Protein AF-A0A2M7BP10-F1 (afdb_monomer_lite)

Structure (mmCIF, N/CA/C/O backbone):
data_AF-A0A2M7BP10-F1
#
_entry.id   AF-A0A2M7BP10-F1
#
loop_
_atom_site.group_PDB
_atom_site.id
_atom_site.type_symbol
_atom_site.label_atom_id
_atom_site.label_alt_id
_atom_site.label_comp_id
_atom_site.label_asym_id
_atom_site.label_entity_id
_atom_site.label_seq_id
_atom_site.pdbx_PDB_ins_code
_atom_site.Cartn_x
_atom_site.Cartn_y
_atom_site.Cartn_z
_atom_site.occupancy
_atom_site.B_iso_or_equiv
_atom_site.auth_seq_id
_atom_site.auth_comp_id
_atom_site.auth_asym_id
_atom_site.auth_atom_id
_atom_site.pdbx_PDB_model_num
ATOM 1 N N . MET A 1 1 ? 25.101 -3.532 -22.277 1.00 73.19 1 MET A N 1
ATOM 2 C CA . MET A 1 1 ? 25.068 -3.702 -20.802 1.00 73.19 1 MET A CA 1
ATOM 3 C C . MET A 1 1 ? 26.371 -4.354 -20.347 1.00 73.19 1 MET A C 1
ATOM 5 O O . MET A 1 1 ? 27.002 -5.024 -21.158 1.00 73.19 1 MET A O 1
ATOM 9 N N . ARG A 1 2 ? 26.838 -4.124 -19.109 1.00 67.94 2 ARG A N 1
ATOM 10 C CA . ARG A 1 2 ? 28.085 -4.749 -18.617 1.00 67.94 2 ARG A CA 1
ATOM 11 C C . ARG A 1 2 ? 27.878 -6.265 -18.494 1.00 67.94 2 ARG A C 1
ATOM 13 O O . ARG A 1 2 ? 26.764 -6.702 -18.213 1.00 67.94 2 ARG A O 1
ATOM 20 N N . LYS A 1 3 ? 28.927 -7.069 -18.714 1.00 70.00 3 LYS A N 1
ATOM 21 C CA . LYS A 1 3 ? 28.857 -8.517 -18.447 1.00 70.00 3 LYS A CA 1
ATOM 22 C C . LYS A 1 3 ? 28.449 -8.729 -16.985 1.00 70.00 3 LYS A C 1
ATOM 24 O O . LYS A 1 3 ? 28.942 -8.009 -16.117 1.00 70.00 3 LYS A O 1
ATOM 29 N N . GLY A 1 4 ? 27.545 -9.682 -16.740 1.00 66.44 4 GLY A N 1
ATOM 30 C CA . GLY A 1 4 ? 27.116 -10.029 -15.386 1.00 66.44 4 GLY A CA 1
ATOM 31 C C . GLY A 1 4 ? 28.333 -10.360 -14.524 1.00 66.44 4 GLY A C 1
ATOM 32 O O . GLY A 1 4 ? 29.169 -11.162 -14.929 1.00 66.44 4 GLY A O 1
ATOM 33 N N . ALA A 1 5 ? 28.453 -9.710 -13.367 1.00 69.06 5 ALA A N 1
ATOM 34 C CA . ALA A 1 5 ? 29.584 -9.874 -12.451 1.00 69.06 5 ALA A CA 1
ATOM 35 C C . ALA A 1 5 ? 29.481 -11.143 -11.573 1.00 69.06 5 ALA A C 1
ATOM 37 O O . ALA A 1 5 ? 30.286 -11.330 -10.665 1.00 69.06 5 ALA A O 1
ATOM 38 N N . GLY A 1 6 ? 28.485 -12.001 -11.824 1.00 75.44 6 GLY A N 1
ATOM 39 C CA . GLY A 1 6 ? 28.224 -13.227 -11.069 1.00 75.44 6 GLY A CA 1
ATOM 40 C C . GLY A 1 6 ? 28.886 -14.473 -11.667 1.00 75.44 6 GLY A C 1
ATOM 41 O O . GLY A 1 6 ? 29.193 -14.533 -12.859 1.00 75.44 6 GLY A O 1
ATOM 42 N N . LYS A 1 7 ? 29.078 -15.498 -10.827 1.00 79.62 7 LYS A N 1
ATOM 43 C CA . LYS A 1 7 ? 29.496 -16.838 -11.259 1.00 79.62 7 LYS A CA 1
ATOM 44 C C . LYS A 1 7 ? 28.386 -17.450 -12.118 1.00 79.62 7 LYS A C 1
ATOM 46 O O . LYS A 1 7 ? 27.251 -17.520 -11.661 1.00 79.62 7 LYS A O 1
ATOM 51 N N . LYS A 1 8 ? 28.721 -17.923 -13.325 1.00 78.38 8 LYS A N 1
ATOM 52 C CA . LYS A 1 8 ? 27.780 -18.671 -14.169 1.00 78.38 8 LYS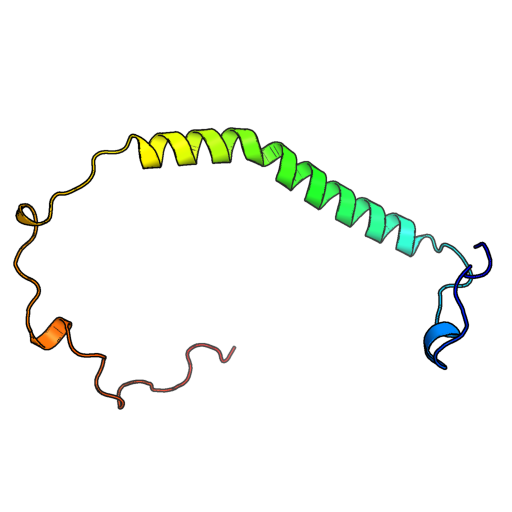 A CA 1
ATOM 53 C C . LYS A 1 8 ? 27.406 -19.965 -13.445 1.00 78.38 8 LYS A C 1
ATOM 55 O O . LYS A 1 8 ? 28.258 -20.828 -13.234 1.00 78.38 8 LYS A O 1
ATOM 60 N N . SER A 1 9 ? 26.162 -20.041 -13.002 1.00 81.69 9 SER A N 1
ATOM 61 C CA . SER A 1 9 ? 25.623 -21.085 -12.134 1.00 81.69 9 SER A CA 1
ATOM 62 C C . SER A 1 9 ? 24.569 -21.938 -12.839 1.00 81.69 9 SER A C 1
ATOM 64 O O . SER A 1 9 ? 24.335 -23.071 -12.426 1.00 81.69 9 SER A O 1
ATOM 66 N N . SER A 1 10 ? 23.974 -21.426 -13.924 1.00 85.44 10 SER A N 1
ATOM 67 C CA . SER A 1 10 ? 22.892 -22.086 -14.656 1.00 85.44 10 SER A CA 1
ATOM 68 C C . SER A 1 10 ? 22.837 -21.648 -16.131 1.00 85.44 10 SER A C 1
ATOM 70 O O . SER A 1 10 ? 23.236 -20.525 -16.445 1.00 85.44 10 SER A O 1
ATOM 72 N N . PRO A 1 11 ? 22.297 -22.477 -17.053 1.00 83.94 11 PRO A N 1
ATOM 73 C CA . PRO A 1 11 ? 21.949 -22.058 -18.418 1.00 83.94 11 PRO A CA 1
ATOM 74 C C . PRO A 1 11 ? 21.016 -20.839 -18.487 1.00 83.94 11 PRO A C 1
ATOM 76 O O . PRO A 1 11 ? 21.016 -20.124 -19.485 1.00 83.94 11 PRO A O 1
ATOM 79 N N . LEU A 1 12 ? 20.254 -20.559 -17.423 1.00 82.94 12 LEU A N 1
ATOM 80 C CA . LEU A 1 12 ? 19.417 -19.357 -17.337 1.00 82.94 12 LEU A CA 1
ATOM 81 C C . LEU A 1 12 ? 20.235 -18.057 -17.340 1.00 82.94 12 LEU A C 1
ATOM 83 O O . LEU A 1 12 ? 19.736 -17.033 -17.796 1.00 82.94 12 LEU A O 1
ATOM 87 N N . ASP A 1 13 ? 21.504 -18.091 -16.918 1.00 80.38 13 ASP A N 1
ATOM 88 C CA . ASP A 1 13 ? 22.378 -16.908 -16.898 1.00 80.38 13 ASP A CA 1
ATOM 89 C C . ASP A 1 13 ? 22.708 -16.381 -18.309 1.00 80.38 13 ASP A C 1
ATOM 91 O O . ASP A 1 13 ? 23.157 -15.235 -18.463 1.00 80.38 13 ASP A O 1
ATOM 95 N N . ASP A 1 14 ? 22.509 -17.222 -19.333 1.00 81.38 14 ASP A N 1
ATOM 96 C CA . ASP A 1 14 ? 22.651 -16.861 -20.745 1.00 81.38 14 ASP A CA 1
ATOM 97 C C . ASP A 1 14 ? 21.396 -16.156 -21.287 1.00 81.38 14 ASP A C 1
ATOM 99 O O . ASP A 1 14 ? 21.483 -15.415 -22.266 1.00 81.38 14 ASP A O 1
ATOM 103 N N . ILE A 1 15 ? 20.244 -16.314 -20.627 1.00 84.75 15 ILE A N 1
ATOM 104 C CA . ILE A 1 15 ? 18.972 -15.692 -21.011 1.00 84.75 15 ILE A CA 1
ATOM 105 C C . ILE A 1 15 ? 18.853 -14.338 -20.309 1.00 84.75 15 ILE A C 1
ATOM 107 O O . ILE A 1 15 ? 18.080 -14.146 -19.372 1.00 84.75 15 ILE A O 1
ATOM 111 N N . ARG A 1 16 ? 19.656 -13.373 -20.757 1.00 80.19 16 ARG A N 1
ATOM 112 C CA . ARG A 1 16 ? 19.615 -11.996 -20.255 1.00 80.19 16 ARG A CA 1
ATOM 113 C C . ARG A 1 16 ? 19.498 -10.987 -21.392 1.00 80.19 16 ARG A C 1
ATOM 115 O O . ARG A 1 16 ? 20.002 -11.240 -22.486 1.00 80.19 16 ARG A O 1
ATOM 122 N N . PRO A 1 17 ? 18.907 -9.810 -21.144 1.00 84.81 17 PRO A N 1
ATOM 123 C CA . PRO A 1 17 ? 18.887 -8.752 -22.141 1.00 84.81 17 PRO A CA 1
ATOM 124 C C . PRO A 1 17 ? 20.311 -8.290 -22.474 1.00 84.81 17 PRO A C 1
ATOM 126 O O . PRO A 1 17 ? 21.093 -7.940 -21.590 1.00 84.81 17 PRO A O 1
ATOM 129 N N . GLU A 1 18 ? 20.661 -8.269 -23.759 1.00 87.00 18 GLU A N 1
ATOM 130 C CA . GLU A 1 18 ? 21.986 -7.815 -24.212 1.00 87.00 18 GLU A CA 1
ATOM 131 C C . GLU A 1 18 ? 22.082 -6.282 -24.294 1.00 87.00 18 GLU A C 1
ATOM 133 O O . GLU A 1 18 ? 23.151 -5.677 -24.122 1.00 87.00 18 GLU A O 1
ATOM 138 N N . ARG A 1 19 ? 20.933 -5.641 -24.526 1.00 89.62 19 ARG A N 1
ATOM 139 C CA . ARG A 1 19 ? 20.783 -4.196 -24.669 1.00 89.62 19 ARG A CA 1
ATOM 140 C C . ARG A 1 19 ? 19.594 -3.692 -23.870 1.00 89.62 19 ARG A C 1
ATOM 142 O O . ARG A 1 19 ? 18.602 -4.395 -23.698 1.00 89.62 19 ARG A O 1
ATOM 149 N N . TRP A 1 20 ? 19.691 -2.434 -23.463 1.00 92.44 20 TRP A N 1
ATOM 150 C CA . TRP A 1 20 ? 18.547 -1.697 -22.962 1.00 92.44 20 TRP A CA 1
ATOM 151 C C . TRP A 1 20 ? 17.664 -1.324 -24.149 1.00 92.44 20 TRP A C 1
ATOM 153 O O . TRP A 1 20 ? 18.097 -0.600 -25.046 1.00 92.44 20 TRP A O 1
ATOM 163 N N . THR A 1 21 ? 16.463 -1.885 -24.204 1.00 94.50 21 THR A N 1
ATOM 164 C CA . THR A 1 21 ? 15.501 -1.552 -25.257 1.00 94.50 21 THR A CA 1
ATOM 165 C C . THR A 1 21 ? 14.665 -0.349 -24.830 1.00 94.50 21 THR A C 1
ATOM 167 O O . THR A 1 21 ? 14.537 -0.077 -23.639 1.00 94.50 21 THR A O 1
ATOM 170 N N . SER A 1 22 ? 14.063 0.364 -25.783 1.00 97.12 22 SER A N 1
ATOM 171 C CA . SER A 1 22 ? 13.113 1.443 -25.469 1.00 97.12 22 SER A CA 1
ATOM 172 C C . SER A 1 22 ? 11.960 0.957 -24.586 1.00 97.12 22 SER A C 1
ATOM 174 O O . SER A 1 22 ? 11.542 1.676 -23.686 1.00 97.12 22 SER A O 1
ATOM 176 N N . ARG A 1 23 ? 11.517 -0.293 -24.780 1.00 96.56 23 ARG A N 1
ATOM 177 C CA . ARG A 1 23 ? 10.499 -0.947 -23.951 1.00 96.56 23 ARG A CA 1
ATOM 178 C C . ARG A 1 23 ? 10.871 -0.976 -22.466 1.00 96.56 23 ARG A C 1
ATOM 180 O O . ARG A 1 23 ? 10.015 -0.697 -21.642 1.00 96.56 23 ARG A O 1
ATOM 187 N N . PHE A 1 24 ? 12.130 -1.248 -22.120 1.00 96.25 24 PHE A N 1
ATOM 188 C CA . PHE A 1 24 ? 12.559 -1.244 -20.714 1.00 96.25 24 PHE A CA 1
ATOM 189 C C . PHE A 1 24 ? 12.500 0.143 -20.084 1.00 96.25 24 PHE A C 1
ATOM 191 O O . PHE A 1 24 ? 12.224 0.255 -18.896 1.00 96.25 24 PHE A O 1
ATOM 198 N N . THR A 1 25 ? 12.736 1.205 -20.859 1.00 97.56 25 THR A N 1
ATOM 199 C CA . THR A 1 25 ? 12.513 2.567 -20.363 1.00 97.56 25 THR A CA 1
ATOM 200 C C . THR A 1 25 ? 11.040 2.780 -20.040 1.00 97.56 25 THR A C 1
ATOM 202 O O . THR A 1 25 ? 10.737 3.317 -18.983 1.00 97.56 25 THR A O 1
ATOM 205 N N . THR A 1 26 ? 10.133 2.343 -20.917 1.00 98.44 26 THR A N 1
ATOM 206 C CA . THR A 1 26 ? 8.688 2.437 -20.674 1.00 98.44 26 THR A CA 1
ATOM 207 C C . THR A 1 26 ? 8.281 1.670 -19.417 1.00 98.44 26 THR A C 1
ATOM 209 O O . THR A 1 26 ?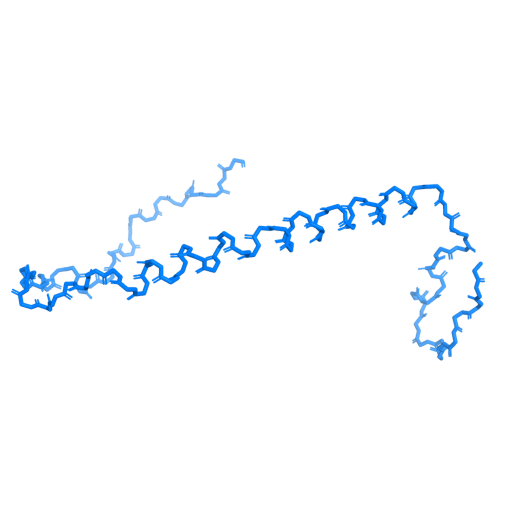 7.704 2.272 -18.522 1.00 98.44 26 THR A O 1
ATOM 212 N N . GLU A 1 27 ? 8.667 0.398 -19.298 1.00 98.19 27 GLU A N 1
ATOM 213 C CA . GLU A 1 27 ? 8.347 -0.438 -18.129 1.00 98.19 27 GLU A CA 1
ATOM 214 C C . GLU A 1 27 ? 8.934 0.143 -16.828 1.00 98.19 27 GLU A C 1
ATOM 216 O O . GLU A 1 27 ? 8.288 0.126 -15.780 1.00 98.19 27 GLU A O 1
ATOM 221 N N . LEU A 1 28 ? 10.147 0.708 -16.880 1.00 98.31 28 LEU A N 1
ATOM 222 C CA . LEU A 1 28 ? 10.746 1.380 -15.727 1.00 98.31 28 LEU A CA 1
ATOM 223 C C . LEU A 1 28 ? 9.962 2.638 -15.332 1.00 98.31 28 LEU A C 1
ATOM 225 O O . LEU A 1 28 ? 9.749 2.863 -14.145 1.00 98.31 28 LEU A O 1
ATOM 229 N N . LEU A 1 29 ? 9.542 3.456 -16.298 1.00 98.69 29 LEU A N 1
ATOM 230 C CA . LEU A 1 29 ? 8.743 4.652 -16.025 1.00 98.69 29 LEU A CA 1
ATOM 231 C C . LEU A 1 29 ? 7.380 4.290 -15.430 1.00 98.69 29 LEU A C 1
ATOM 233 O O . LEU A 1 29 ? 6.975 4.905 -14.452 1.00 98.69 29 LEU A O 1
ATOM 237 N N . GLU A 1 30 ? 6.716 3.264 -15.960 1.00 98.75 30 GLU A N 1
ATOM 238 C CA . GLU A 1 30 ? 5.454 2.753 -15.416 1.00 98.75 30 GLU A CA 1
ATOM 239 C C . GLU A 1 30 ? 5.609 2.313 -13.955 1.00 98.75 30 GLU A C 1
ATOM 241 O O . GLU A 1 30 ? 4.802 2.692 -13.105 1.00 98.75 30 GLU A O 1
ATOM 246 N N . LEU A 1 31 ? 6.682 1.577 -13.638 1.00 98.69 31 LEU A N 1
ATOM 247 C CA . LEU A 1 31 ? 6.991 1.193 -12.261 1.00 98.69 31 LEU A CA 1
ATOM 248 C C . LEU A 1 31 ? 7.208 2.419 -11.365 1.00 98.69 31 LEU A C 1
ATOM 250 O O . LEU A 1 31 ? 6.672 2.471 -10.258 1.00 98.69 31 LEU A O 1
ATOM 254 N N . LEU A 1 32 ? 7.979 3.404 -11.830 1.00 98.75 32 LEU A N 1
ATOM 255 C CA . LEU A 1 32 ? 8.233 4.627 -11.069 1.00 98.75 32 LEU A CA 1
ATOM 256 C C . LEU A 1 32 ? 6.943 5.408 -10.812 1.00 98.75 32 LEU A C 1
ATOM 258 O O . LEU A 1 32 ? 6.724 5.815 -9.678 1.00 98.75 32 LEU A O 1
ATOM 262 N N . TRP A 1 33 ? 6.051 5.537 -11.794 1.00 98.69 33 TRP A N 1
ATOM 263 C CA . TRP A 1 33 ? 4.766 6.215 -11.605 1.00 98.69 33 TRP A CA 1
ATOM 264 C C . TRP A 1 33 ? 3.885 5.531 -10.566 1.00 98.69 33 TRP A C 1
ATOM 266 O O . TRP A 1 33 ? 3.264 6.207 -9.748 1.00 98.69 33 TRP A O 1
ATOM 276 N N . VAL A 1 34 ? 3.845 4.195 -10.557 1.00 98.62 34 VAL A N 1
ATOM 277 C CA . VAL A 1 34 ? 3.106 3.444 -9.532 1.00 98.62 34 VAL A CA 1
ATOM 278 C C . VAL A 1 34 ? 3.701 3.699 -8.148 1.00 98.62 34 VAL A C 1
ATOM 280 O O . VAL A 1 34 ? 2.955 3.946 -7.199 1.00 98.62 34 VAL A O 1
ATOM 283 N N . LEU A 1 35 ? 5.029 3.677 -8.017 1.00 98.75 35 LEU A N 1
ATOM 284 C CA . LEU A 1 35 ? 5.705 3.950 -6.746 1.00 98.75 35 LEU A CA 1
ATOM 285 C C . LEU A 1 35 ? 5.478 5.391 -6.277 1.00 98.75 35 LEU A C 1
ATOM 287 O O . LEU A 1 35 ? 5.157 5.603 -5.110 1.00 98.75 35 LEU A O 1
ATOM 291 N N . GLU A 1 36 ? 5.582 6.368 -7.175 1.00 98.69 36 GLU A N 1
ATOM 292 C CA . GLU A 1 36 ? 5.313 7.779 -6.891 1.00 98.69 36 GLU A CA 1
ATOM 293 C C . GLU A 1 36 ? 3.872 7.985 -6.422 1.00 98.69 36 GLU A C 1
ATOM 295 O O . GLU A 1 36 ? 3.655 8.588 -5.373 1.00 98.69 36 GLU A O 1
ATOM 300 N N . ALA A 1 37 ? 2.891 7.431 -7.142 1.00 98.31 37 ALA A N 1
ATOM 301 C CA . ALA A 1 37 ? 1.483 7.506 -6.761 1.00 98.31 37 ALA A CA 1
ATOM 302 C C . ALA A 1 37 ? 1.215 6.833 -5.405 1.00 98.31 37 ALA A C 1
ATOM 304 O O . ALA A 1 37 ? 0.455 7.356 -4.591 1.00 98.31 37 ALA A O 1
ATOM 305 N N . THR A 1 38 ? 1.870 5.698 -5.142 1.00 97.88 38 THR A N 1
ATOM 306 C CA . THR A 1 38 ? 1.758 4.975 -3.867 1.00 97.88 38 THR A CA 1
ATOM 307 C C . THR A 1 38 ? 2.275 5.828 -2.712 1.00 97.88 38 THR A C 1
ATOM 309 O O . THR A 1 38 ? 1.555 6.044 -1.741 1.00 97.88 38 THR A O 1
ATOM 312 N N . VAL A 1 39 ? 3.490 6.372 -2.838 1.00 98.44 39 VAL A N 1
ATOM 313 C CA . VAL A 1 39 ? 4.108 7.219 -1.806 1.00 98.44 39 VAL A CA 1
ATOM 314 C C . VAL A 1 39 ? 3.325 8.516 -1.609 1.00 98.44 39 VAL A C 1
ATOM 316 O O . VAL A 1 39 ? 3.128 8.944 -0.474 1.00 98.44 39 VAL A O 1
ATOM 319 N N . ALA A 1 40 ? 2.825 9.124 -2.687 1.00 98.50 40 ALA A N 1
ATOM 320 C CA . ALA A 1 40 ? 1.997 10.324 -2.608 1.00 98.50 40 ALA A CA 1
ATOM 321 C C . ALA A 1 40 ? 0.694 10.098 -1.819 1.00 98.50 40 ALA A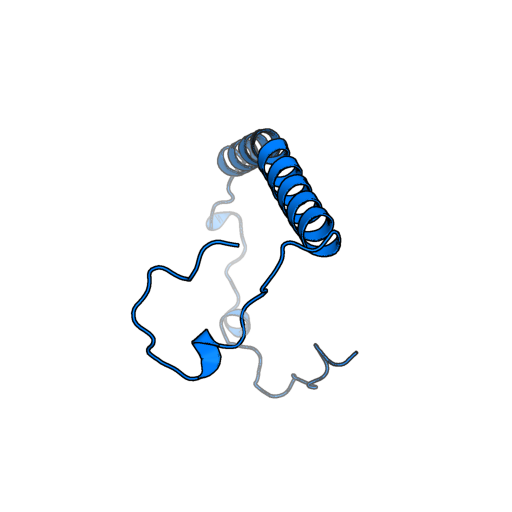 C 1
ATOM 323 O O . ALA A 1 40 ? 0.180 11.039 -1.217 1.00 98.50 40 ALA A O 1
ATOM 324 N N . GLY A 1 41 ? 0.172 8.866 -1.794 1.00 98.19 41 GLY A N 1
ATOM 325 C CA . GLY A 1 41 ? -1.025 8.498 -1.037 1.00 98.19 41 GLY A CA 1
ATOM 326 C C . GLY A 1 41 ? -0.804 8.284 0.465 1.00 98.19 41 GLY A C 1
ATOM 327 O O . GLY A 1 41 ? -1.775 8.315 1.221 1.00 98.19 41 GLY A O 1
ATOM 328 N N . TYR A 1 42 ? 0.438 8.089 0.920 1.00 98.19 42 TYR A N 1
ATOM 329 C CA . TYR A 1 42 ? 0.726 7.730 2.316 1.00 98.19 42 TYR A CA 1
ATOM 330 C C . TYR A 1 42 ? 0.231 8.753 3.348 1.00 98.19 42 TYR A C 1
ATOM 332 O O . TYR A 1 42 ? -0.371 8.318 4.326 1.00 98.19 42 TYR A O 1
ATOM 340 N N . PRO A 1 43 ? 0.381 10.079 3.154 1.00 98.50 43 PRO A N 1
ATOM 341 C CA . PRO A 1 43 ? -0.103 11.045 4.141 1.00 98.50 43 PRO A CA 1
A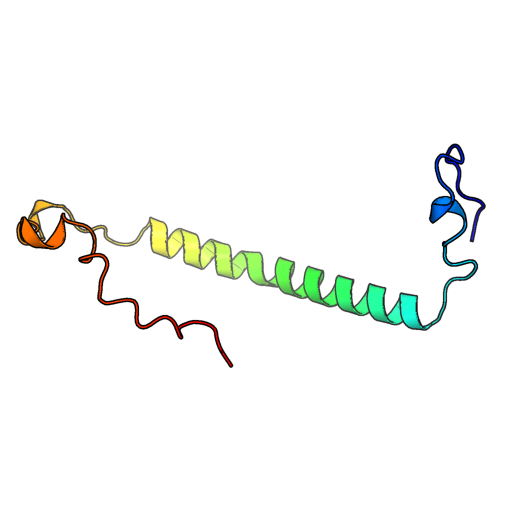TOM 342 C C . PRO A 1 43 ? -1.618 10.978 4.373 1.00 98.50 43 PRO A C 1
ATOM 344 O O . PRO A 1 43 ? -2.081 11.138 5.497 1.00 98.50 43 PRO A O 1
ATOM 347 N N . GLU A 1 44 ? -2.415 10.731 3.329 1.00 98.38 44 GLU A N 1
ATOM 348 C CA . GLU A 1 44 ? -3.870 10.586 3.480 1.00 98.38 44 GLU A CA 1
ATOM 349 C C . GLU A 1 44 ? -4.245 9.242 4.118 1.00 98.38 44 GLU A C 1
ATOM 351 O O . GLU A 1 44 ? -5.178 9.173 4.916 1.00 98.38 44 GLU A O 1
ATOM 356 N N . GLN A 1 45 ? -3.496 8.177 3.814 1.00 98.31 45 GLN A N 1
ATOM 357 C CA . GLN A 1 45 ? -3.669 6.869 4.452 1.00 98.31 45 GLN A CA 1
ATOM 358 C C . GLN A 1 45 ? -3.330 6.911 5.947 1.00 98.31 45 GLN A C 1
ATOM 360 O O . GLN A 1 45 ? -4.046 6.313 6.745 1.00 98.31 45 GLN A O 1
ATOM 365 N N . GLU A 1 46 ? -2.276 7.635 6.329 1.00 98.44 46 GLU A N 1
ATOM 366 C CA . GLU A 1 46 ? -1.882 7.854 7.722 1.00 98.44 46 GLU A CA 1
ATOM 367 C C . GLU A 1 46 ? -2.984 8.586 8.492 1.00 98.44 46 GLU A C 1
ATOM 369 O O . GLU A 1 46 ? -3.467 8.066 9.495 1.00 98.44 46 GLU A O 1
ATOM 374 N N . LYS A 1 47 ? -3.481 9.713 7.963 1.00 98.50 47 LYS A N 1
ATOM 375 C CA . LYS A 1 47 ? -4.609 10.451 8.562 1.00 98.50 47 LYS A CA 1
ATOM 376 C C . LYS A 1 47 ? -5.851 9.581 8.735 1.00 98.50 47 LYS A C 1
ATOM 378 O O . LYS A 1 47 ? -6.539 9.668 9.749 1.00 98.50 47 LYS A O 1
ATOM 383 N N . LEU A 1 48 ? -6.168 8.760 7.731 1.00 98.25 48 LEU A N 1
ATOM 384 C CA . LEU A 1 48 ? -7.300 7.842 7.808 1.00 98.25 48 LEU A CA 1
ATOM 385 C C . LEU A 1 48 ? -7.086 6.797 8.906 1.00 98.25 48 LEU A C 1
ATOM 387 O O . LEU A 1 48 ? -8.009 6.514 9.665 1.00 98.25 48 LEU A O 1
ATOM 391 N N . LEU A 1 49 ? -5.885 6.225 8.989 1.00 98.25 49 LEU A N 1
ATOM 392 C CA . LEU A 1 49 ? -5.552 5.232 10.001 1.00 98.25 49 LEU A CA 1
ATOM 393 C C . LEU A 1 49 ? -5.638 5.827 11.410 1.00 98.25 49 LEU A C 1
ATOM 395 O O . LEU A 1 49 ? -6.246 5.208 12.278 1.00 98.25 49 LEU A O 1
ATOM 399 N N . GLU A 1 50 ? -5.099 7.027 11.621 1.00 98.44 50 GLU A N 1
ATOM 400 C CA . GLU A 1 50 ? -5.235 7.762 12.884 1.00 98.44 50 GLU A CA 1
ATOM 401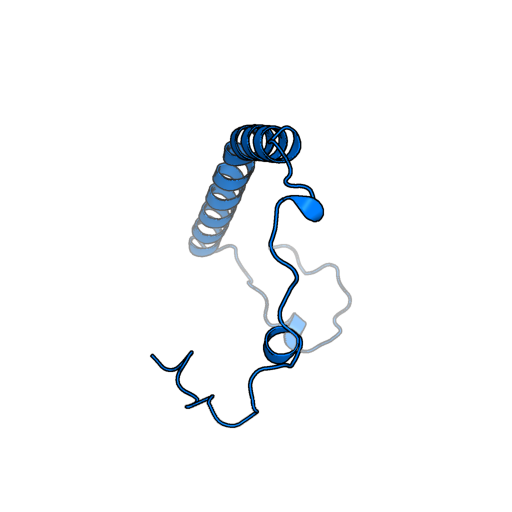 C C . GLU A 1 50 ? -6.709 7.972 13.244 1.00 98.44 50 GLU A C 1
ATOM 403 O O . GLU A 1 50 ? -7.128 7.614 14.340 1.00 98.44 50 GLU A O 1
ATOM 408 N N . ALA A 1 51 ? -7.533 8.434 12.298 1.00 98.00 51 ALA A N 1
ATOM 409 C CA . ALA A 1 51 ? -8.963 8.632 12.533 1.00 98.00 51 ALA A CA 1
ATOM 410 C C . ALA A 1 51 ? -9.710 7.331 12.886 1.00 98.00 51 ALA A C 1
ATOM 412 O O . ALA A 1 51 ? -10.660 7.360 13.668 1.00 98.00 51 ALA A O 1
ATOM 413 N N . VAL A 1 52 ? -9.305 6.189 12.319 1.00 97.25 52 VAL A N 1
ATOM 414 C CA . VAL A 1 52 ? -9.863 4.873 12.673 1.00 97.25 52 VAL A CA 1
ATOM 415 C C . VAL A 1 52 ? -9.434 4.457 14.079 1.00 97.25 52 VAL A C 1
ATOM 417 O O . VAL A 1 52 ? -10.264 3.954 14.833 1.00 97.25 52 VAL A O 1
ATOM 420 N N . ILE A 1 53 ? -8.163 4.665 14.432 1.00 97.12 53 ILE A N 1
ATOM 421 C CA . ILE A 1 53 ? -7.612 4.334 15.755 1.00 97.12 53 ILE A CA 1
ATOM 422 C C . ILE A 1 53 ? -8.270 5.179 16.851 1.00 97.12 53 ILE A C 1
ATOM 424 O O . ILE A 1 53 ? -8.640 4.642 17.893 1.00 97.12 53 ILE A O 1
ATOM 428 N N . ASP A 1 54 ? -8.455 6.473 16.596 1.00 97.38 54 ASP A N 1
ATOM 429 C CA . ASP A 1 54 ? -9.094 7.414 17.522 1.00 97.38 54 ASP A CA 1
ATOM 430 C C . ASP A 1 54 ? -10.630 7.307 17.514 1.00 97.38 54 ASP A C 1
ATOM 432 O O . ASP A 1 54 ? -11.324 7.955 18.304 1.00 97.38 54 ASP A O 1
ATOM 436 N N . GLY A 1 55 ? -11.178 6.487 16.616 1.00 96.31 55 GLY A N 1
ATOM 437 C CA . GLY A 1 55 ? -12.603 6.238 16.501 1.00 96.31 55 GLY A CA 1
ATOM 438 C C . GLY A 1 55 ? -13.179 5.532 17.737 1.00 96.31 55 GLY A C 1
ATOM 439 O O . GLY A 1 55 ? -12.499 4.755 18.413 1.00 96.31 55 GLY A O 1
ATOM 440 N N . PRO A 1 56 ? -14.467 5.757 18.050 1.00 95.38 56 PRO A N 1
ATOM 441 C CA . PRO A 1 56 ? -15.116 5.073 19.158 1.00 95.38 56 PRO A CA 1
ATOM 442 C C . PRO A 1 56 ? -15.129 3.556 18.926 1.00 95.38 56 PRO A C 1
ATOM 444 O O . PRO A 1 56 ? -15.588 3.072 17.892 1.00 95.38 56 PRO A O 1
ATOM 447 N N . CYS A 1 57 ? -14.664 2.801 19.920 1.00 94.31 57 CYS A N 1
ATOM 448 C CA . CYS A 1 57 ? -14.800 1.349 19.952 1.00 94.31 57 CYS A CA 1
ATOM 449 C C . CYS A 1 57 ? -16.072 0.949 20.699 1.00 94.31 57 CYS A C 1
ATOM 451 O O . CYS A 1 57 ? -16.366 1.493 21.763 1.00 94.31 57 CYS A O 1
ATOM 453 N N . PHE A 1 58 ? -16.763 -0.066 20.189 1.00 93.88 58 PHE A N 1
ATOM 454 C CA . PHE A 1 58 ? -17.834 -0.724 20.928 1.00 93.88 58 PHE A CA 1
ATOM 455 C C . PHE A 1 58 ? -17.260 -1.673 21.980 1.00 93.88 58 PHE A C 1
ATOM 457 O O . PHE A 1 58 ? -16.283 -2.391 21.744 1.00 93.88 58 PHE A O 1
ATOM 464 N N . ARG A 1 59 ? -17.907 -1.729 23.134 1.00 93.06 59 ARG A N 1
ATOM 465 C CA . ARG A 1 59 ? -17.651 -2.709 24.180 1.00 93.06 59 ARG A CA 1
ATOM 466 C C . ARG A 1 59 ? -18.457 -3.983 23.933 1.00 93.06 59 ARG A C 1
ATOM 468 O O . ARG A 1 59 ? -19.485 -3.988 23.264 1.00 93.06 59 ARG A O 1
ATOM 475 N N . ALA A 1 60 ? -18.002 -5.092 24.511 1.00 90.75 60 ALA A N 1
ATOM 476 C CA . ALA A 1 60 ? -18.667 -6.384 24.346 1.00 90.75 60 ALA A CA 1
ATOM 477 C C . ALA A 1 60 ? -20.104 -6.406 24.903 1.00 90.75 60 ALA A C 1
ATOM 479 O O . ALA A 1 60 ? -20.947 -7.131 24.387 1.00 90.75 60 ALA A O 1
ATOM 480 N N . ASP A 1 61 ? -20.375 -5.615 25.942 1.00 93.62 61 ASP A N 1
ATOM 481 C CA . ASP A 1 61 ? -21.689 -5.468 26.573 1.00 93.62 61 ASP A CA 1
ATOM 482 C C . ASP A 1 61 ? -22.661 -4.585 25.772 1.00 93.62 61 ASP A C 1
ATOM 484 O O . ASP A 1 61 ? -23.852 -4.568 26.076 1.00 93.62 61 ASP A O 1
ATOM 488 N N . GLU A 1 62 ? -22.191 -3.911 24.717 1.00 96.38 62 GLU A N 1
ATOM 489 C CA . GLU A 1 62 ? -23.040 -3.163 23.778 1.00 96.38 62 GLU A CA 1
ATOM 490 C C . GLU A 1 62 ? -23.693 -4.064 22.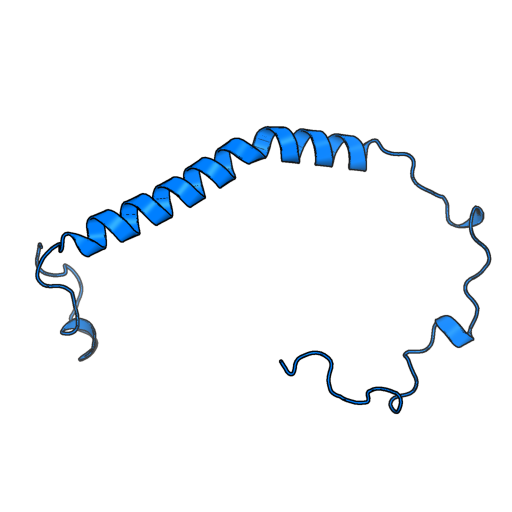717 1.00 96.38 62 GLU A C 1
ATOM 492 O O . GLU A 1 62 ? -24.586 -3.624 21.991 1.00 96.38 62 GLU A O 1
ATOM 497 N N . PHE A 1 63 ? -23.291 -5.336 22.635 1.00 92.50 63 PHE A N 1
ATOM 498 C CA . PHE A 1 63 ? -23.833 -6.306 21.687 1.00 92.50 63 PHE A CA 1
ATOM 499 C C . PHE A 1 63 ? -24.628 -7.419 22.381 1.00 92.50 63 PHE A C 1
ATOM 501 O O . PHE A 1 63 ? -24.323 -7.804 23.513 1.00 92.50 63 PHE A O 1
ATOM 508 N N . PRO A 1 64 ? -25.631 -8.005 21.698 1.00 92.44 64 PRO A N 1
ATOM 509 C CA . PRO A 1 64 ? -26.281 -9.212 22.189 1.00 92.44 64 PRO A CA 1
ATOM 510 C C . PRO A 1 64 ? -25.283 -10.384 22.266 1.00 92.44 64 PRO A C 1
ATOM 512 O O . PRO A 1 64 ? -24.339 -10.450 21.470 1.00 92.44 64 PRO A O 1
ATOM 515 N N . PRO A 1 65 ? -25.491 -11.353 23.179 1.00 90.44 65 PRO A N 1
ATOM 516 C CA . PRO A 1 65 ? -24.638 -12.531 23.261 1.00 90.44 65 PRO A CA 1
ATOM 517 C C . PRO A 1 65 ? -24.670 -13.305 21.939 1.00 90.44 65 PRO A C 1
ATOM 519 O O . PRO A 1 65 ? -25.739 -13.573 21.389 1.00 90.44 65 PRO A O 1
ATOM 522 N N . VAL A 1 66 ? -23.490 -13.687 21.441 1.00 89.62 66 VAL A N 1
ATOM 523 C CA . VAL A 1 66 ? -23.362 -14.459 20.196 1.00 89.62 66 VAL A CA 1
ATOM 524 C C . VAL A 1 66 ? -24.089 -15.802 20.348 1.00 89.62 66 VAL A C 1
ATOM 526 O O . VAL A 1 66 ? -23.672 -16.595 21.200 1.00 89.62 66 VAL A O 1
ATOM 529 N N . PRO A 1 67 ? -25.115 -16.099 19.525 1.00 91.19 67 PRO A N 1
ATOM 530 C CA . PRO A 1 67 ? -25.830 -17.371 19.581 1.00 91.19 67 PRO A CA 1
ATOM 531 C C . PRO A 1 67 ? -24.907 -18.566 19.315 1.00 91.19 67 PRO A C 1
ATOM 533 O O . PRO A 1 67 ? -24.067 -18.516 18.415 1.00 91.19 67 PRO A O 1
ATOM 536 N N . ASP A 1 68 ? -25.119 -19.683 20.016 1.00 90.19 68 ASP A N 1
ATOM 537 C CA . ASP A 1 68 ? -24.290 -20.895 19.881 1.00 90.19 68 ASP A CA 1
ATOM 538 C C . ASP A 1 68 ? -24.231 -21.436 18.447 1.00 90.19 68 ASP A C 1
ATOM 540 O O . ASP A 1 68 ? -23.204 -21.958 18.009 1.00 90.19 68 ASP A O 1
ATOM 544 N N . ALA A 1 69 ? -25.319 -21.285 17.689 1.00 86.75 69 ALA A N 1
ATOM 545 C CA . ALA A 1 69 ? -25.379 -21.683 16.285 1.00 86.75 69 ALA A CA 1
ATOM 546 C C . ALA A 1 69 ? -24.382 -20.907 15.405 1.00 86.75 69 ALA A C 1
ATOM 548 O O . ALA A 1 69 ? -23.855 -21.470 14.453 1.00 86.75 69 ALA A O 1
ATOM 549 N N . MET A 1 70 ? -24.091 -19.646 15.748 1.00 88.25 70 MET A N 1
ATOM 550 C CA . MET A 1 70 ? -23.211 -18.750 14.989 1.00 88.25 70 MET A CA 1
ATOM 551 C C . MET A 1 70 ? -21.728 -18.914 15.363 1.00 88.25 70 MET A C 1
ATOM 553 O O . MET A 1 70 ? -20.853 -18.401 14.675 1.00 88.25 70 MET A O 1
ATOM 557 N N . ARG A 1 71 ? -21.430 -19.652 16.443 1.00 89.06 71 ARG A N 1
ATOM 558 C CA . ARG A 1 71 ? -20.061 -20.039 16.830 1.00 89.06 71 ARG A CA 1
ATOM 559 C C . ARG A 1 71 ? -19.556 -21.277 16.086 1.00 89.06 71 ARG A C 1
ATOM 561 O O . ARG A 1 71 ? -18.377 -21.609 16.184 1.00 89.06 71 ARG A O 1
ATOM 568 N N . LYS A 1 72 ? -20.443 -21.990 15.388 1.00 87.50 72 LYS A N 1
ATOM 569 C CA . LYS A 1 72 ? -20.090 -23.153 14.569 1.00 87.50 72 LYS A CA 1
ATOM 570 C C . LYS A 1 72 ? -19.728 -22.682 13.156 1.00 87.50 72 LYS A C 1
ATOM 572 O O . LYS A 1 72 ? -20.358 -21.747 12.664 1.00 87.50 72 LYS A O 1
ATOM 577 N N . PRO A 1 73 ? -18.749 -23.316 12.485 1.00 84.69 73 PRO A N 1
ATOM 578 C CA . PRO A 1 73 ? -18.515 -23.051 11.070 1.00 84.69 73 PRO A CA 1
ATOM 579 C C . PRO A 1 73 ? -19.787 -23.353 10.258 1.00 84.69 73 PRO A C 1
ATOM 581 O O . PRO A 1 73 ? -20.619 -24.153 10.710 1.00 84.69 73 PRO A O 1
ATOM 584 N N . PRO A 1 74 ? -19.943 -22.766 9.055 1.00 79.81 74 PRO A N 1
ATOM 585 C CA . PRO A 1 74 ? -21.001 -23.164 8.137 1.00 79.81 74 PRO A CA 1
ATOM 586 C C . PRO A 1 74 ? -20.997 -24.686 7.968 1.00 79.81 74 PRO A C 1
ATOM 588 O O . PRO A 1 74 ? -19.931 -25.297 7.856 1.00 79.81 74 PRO A O 1
ATOM 591 N N . ALA A 1 75 ? -22.178 -25.311 7.957 1.00 79.69 75 ALA A N 1
ATOM 592 C CA . ALA A 1 75 ? -22.271 -26.724 7.613 1.00 79.69 75 ALA A CA 1
ATOM 593 C C . ALA A 1 75 ? -21.610 -26.920 6.241 1.00 79.69 75 ALA A C 1
ATOM 595 O O . ALA A 1 75 ? -21.889 -26.156 5.315 1.00 79.69 75 ALA A O 1
ATOM 596 N N . ALA A 1 76 ? -20.725 -27.912 6.124 1.00 67.50 76 ALA A N 1
ATOM 597 C CA . ALA A 1 76 ? -19.858 -28.158 4.968 1.00 67.50 76 ALA A CA 1
ATOM 598 C C . ALA A 1 76 ? -20.604 -28.592 3.678 1.00 67.50 76 ALA A C 1
ATOM 600 O O . ALA A 1 76 ? -20.108 -29.418 2.923 1.00 67.50 76 ALA A O 1
ATOM 601 N N . GLY A 1 77 ? -21.804 -28.065 3.421 1.00 57.75 77 GLY A N 1
ATOM 602 C CA . GLY A 1 77 ? -22.678 -28.448 2.312 1.00 57.75 77 GLY A CA 1
ATOM 603 C C . GLY A 1 77 ? -23.377 -27.290 1.595 1.00 57.75 77 GLY A C 1
ATOM 604 O O . GLY A 1 77 ? -24.262 -27.555 0.794 1.00 57.75 77 GLY A O 1
ATOM 605 N N . LEU A 1 78 ? -23.014 -26.026 1.858 1.00 54.78 78 LEU A N 1
ATOM 606 C CA . LEU A 1 78 ? -23.539 -24.862 1.115 1.00 54.78 78 LEU A CA 1
ATOM 607 C C . LEU A 1 78 ? -22.505 -24.183 0.204 1.00 54.78 78 LEU A C 1
ATOM 609 O O . LEU A 1 78 ? -22.800 -23.150 -0.393 1.00 54.78 78 LEU A O 1
ATOM 613 N N . SER A 1 79 ? -21.312 -24.762 0.035 1.00 57.09 79 SER A N 1
ATOM 614 C CA . SER A 1 79 ? -20.429 -24.369 -1.063 1.00 57.09 79 SER A CA 1
ATOM 615 C C . SER A 1 79 ? -20.924 -25.023 -2.356 1.00 57.09 79 SER A C 1
ATOM 617 O O . SER A 1 79 ? -20.380 -26.035 -2.799 1.00 57.09 79 SER A O 1
ATOM 619 N N . ASN A 1 80 ? -21.949 -24.445 -2.983 1.00 55.28 80 ASN A N 1
ATOM 620 C CA . ASN A 1 80 ? -22.037 -24.547 -4.437 1.00 55.28 80 ASN A CA 1
ATOM 621 C C . ASN A 1 80 ? -20.816 -23.786 -4.963 1.00 55.28 80 ASN A C 1
ATOM 623 O O . ASN A 1 80 ? -20.796 -22.556 -4.976 1.00 55.28 80 ASN A O 1
ATOM 627 N N . GLY A 1 81 ? -19.741 -24.525 -5.230 1.00 56.69 81 GLY A N 1
ATOM 628 C CA . GLY A 1 81 ? -18.457 -23.974 -5.627 1.00 56.69 81 GLY A CA 1
ATOM 629 C C . GLY A 1 81 ? -18.557 -23.290 -6.981 1.00 56.69 81 GLY A C 1
ATOM 630 O O . GLY A 1 81 ? -18.440 -23.967 -7.984 1.00 56.69 81 GLY A O 1
ATOM 631 N N . HIS A 1 82 ? -18.756 -21.972 -6.985 1.00 54.09 82 HIS A N 1
ATOM 632 C CA . HIS A 1 82 ? -18.596 -21.105 -8.162 1.00 54.09 82 HIS A CA 1
ATOM 633 C C . HIS A 1 82 ? -18.222 -19.662 -7.764 1.00 54.09 82 HIS A C 1
ATOM 635 O O . HIS A 1 82 ? -18.597 -18.712 -8.435 1.00 54.09 82 HIS A O 1
ATOM 641 N N . LEU A 1 83 ? -17.504 -19.445 -6.650 1.00 59.94 83 LEU A N 1
ATOM 642 C CA . LEU A 1 83 ? -17.163 -18.070 -6.235 1.00 59.94 83 LEU A CA 1
ATOM 643 C C . LEU A 1 83 ? -16.048 -17.428 -7.092 1.00 59.94 83 LEU A C 1
ATOM 645 O O . LEU A 1 83 ? -15.859 -16.221 -7.018 1.00 59.94 83 LEU A O 1
ATOM 649 N N . PHE A 1 84 ? -15.319 -18.208 -7.900 1.00 55.78 84 PHE A N 1
ATOM 650 C CA . PHE A 1 84 ? -14.165 -17.727 -8.678 1.00 55.78 84 PHE A CA 1
ATOM 651 C C . PHE A 1 84 ? -14.089 -18.288 -10.107 1.00 55.78 84 PHE A C 1
ATOM 653 O O . PHE A 1 84 ? -12.994 -18.463 -10.634 1.00 55.78 84 PHE A O 1
ATOM 660 N N . GLU A 1 85 ? -15.223 -18.591 -10.735 1.00 49.91 85 GLU A N 1
ATOM 661 C CA . GLU A 1 85 ? -15.255 -18.848 -12.180 1.00 49.91 85 GLU A CA 1
ATOM 662 C C . GLU A 1 85 ? -16.009 -17.711 -12.870 1.00 49.91 85 GLU A C 1
ATOM 664 O O . GLU A 1 85 ? -17.234 -17.703 -12.856 1.00 49.91 85 GLU A O 1
ATOM 669 N N . ASP A 1 86 ? -15.244 -16.753 -13.400 1.00 45.47 86 ASP A N 1
ATOM 670 C CA . ASP A 1 86 ? -15.508 -15.961 -14.612 1.00 45.47 86 ASP A CA 1
ATOM 671 C C . ASP A 1 86 ? -14.172 -15.381 -15.120 1.00 45.47 86 ASP A C 1
ATOM 673 O O . ASP A 1 86 ? -13.442 -14.756 -14.311 1.00 45.47 86 ASP A O 1
#

Foldseek 3Di:
DDQDPDDPDDPCSVVDDPDDDPVNVVVVVVVVVVVVVVVVCVVVVVVVVVCVVVDDDDDPVVDDPDDPVNVDDPDPPPCPPDPDDD

Radius of gyration: 26.52 Å; chains: 1; bounding box: 56×40×52 Å

Secondary structure (DSSP, 8-state):
-PPP-S---SGGGG-S-SS--HHHHHHHHHHHHHHHHHHHHHHHHHHHHHHHHTSPPPPGGGSPPPPGGGGSPPPTT---S-TT--

pLDDT: mean 86.48, std 14.41, range [45.47, 98.75]

Sequence (86 aa):
MRKGAGKKSSPLDDIRPERWTSRFTTELLELLWVLEATVAGYPEQEKLLEAVIDGPCFRADEFPPVPDAMRKPPAAGLSNGHLFED